Protein AF-A0A4Y2JF44-F1 (afdb_monomer_lite)

pLDDT: mean 73.4, std 18.7, range [42.03, 98.0]

Foldseek 3Di:
DVVVVVVVVVVVVVVVVVVVVPDPPPDPDDPVRVVVVVDPPPDDPPPDDDDDPPPCPPPQQLVNQLVVLVVVLVVLVPDPPHDPVNNVVSVVSSVVSVCVVPVVVVVPPPDD

Structure (mmCIF, N/CA/C/O backbone):
data_AF-A0A4Y2JF44-F1
#
_entry.id   AF-A0A4Y2JF44-F1
#
loop_
_atom_site.group_PDB
_atom_site.id
_atom_site.type_symbol
_atom_site.label_atom_id
_atom_site.label_alt_id
_atom_site.label_comp_id
_atom_site.label_asym_id
_atom_site.label_entity_id
_atom_site.label_seq_id
_atom_site.pdbx_PDB_ins_code
_atom_site.Cartn_x
_atom_site.Cartn_y
_atom_site.Cartn_z
_atom_site.occupancy
_atom_site.B_iso_or_equiv
_atom_site.auth_seq_id
_atom_site.auth_comp_id
_atom_site.auth_asym_id
_atom_site.auth_atom_id
_atom_site.pdbx_PDB_model_num
ATOM 1 N N . MET A 1 1 ? -5.110 -26.439 22.188 1.00 55.16 1 MET A N 1
ATOM 2 C CA . MET A 1 1 ? -5.758 -25.610 21.139 1.00 55.16 1 MET A CA 1
ATOM 3 C C . MET A 1 1 ? -4.870 -25.389 19.905 1.00 55.16 1 MET A C 1
ATOM 5 O O . MET A 1 1 ? -5.407 -25.408 18.808 1.00 55.16 1 MET A O 1
ATOM 9 N N . ALA A 1 2 ? -3.539 -25.280 20.046 1.00 57.16 2 ALA A N 1
ATOM 10 C CA . ALA A 1 2 ? -2.593 -24.998 18.949 1.00 57.16 2 ALA A CA 1
ATOM 11 C C . ALA A 1 2 ? -2.563 -26.021 17.785 1.00 57.16 2 ALA A C 1
ATOM 13 O O . ALA A 1 2 ? -2.428 -25.637 16.628 1.00 57.16 2 ALA A O 1
ATOM 14 N N . LEU A 1 3 ? -2.776 -27.314 18.054 1.00 54.03 3 LEU A N 1
ATOM 15 C CA . LEU A 1 3 ? -2.717 -28.368 17.024 1.00 54.03 3 LEU A CA 1
ATOM 16 C C . LEU A 1 3 ? -3.861 -28.302 15.991 1.00 54.03 3 LEU A C 1
ATOM 18 O O . LEU A 1 3 ? -3.720 -28.787 14.870 1.00 54.03 3 LEU A O 1
ATOM 22 N N . LYS A 1 4 ? -4.998 -27.682 16.344 1.00 58.41 4 LYS A N 1
ATOM 23 C CA . LYS A 1 4 ? -6.147 -27.541 15.433 1.00 58.41 4 LYS A CA 1
ATOM 24 C C . LYS A 1 4 ? -5.889 -26.507 14.329 1.00 58.41 4 LYS A C 1
ATOM 26 O O . LYS A 1 4 ? -6.392 -26.684 13.225 1.00 58.41 4 LYS A O 1
ATOM 31 N N . GLY A 1 5 ? -5.090 -25.472 14.609 1.00 58.31 5 GLY A N 1
ATOM 32 C CA . GLY A 1 5 ? -4.744 -24.425 13.640 1.00 58.31 5 GLY A CA 1
ATOM 33 C C . GLY A 1 5 ? -3.815 -24.931 12.537 1.00 58.31 5 GLY A C 1
ATOM 34 O O . GLY A 1 5 ? -4.089 -24.721 11.361 1.00 58.31 5 GLY A O 1
ATOM 35 N N . VAL A 1 6 ?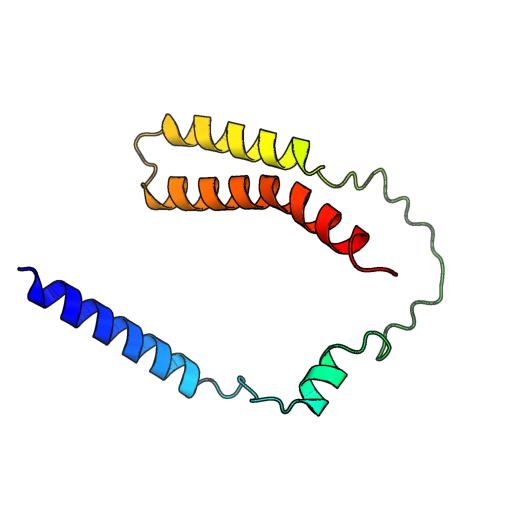 -2.789 -25.701 12.911 1.00 69.31 6 VAL A N 1
ATOM 36 C CA . VAL A 1 6 ? -1.839 -26.306 11.960 1.00 69.31 6 VAL A CA 1
ATOM 37 C C . VAL A 1 6 ? -2.552 -27.283 11.024 1.00 69.31 6 VAL A C 1
ATOM 39 O O . VAL A 1 6 ? -2.368 -27.233 9.814 1.00 69.31 6 VAL A O 1
ATOM 42 N N . LYS A 1 7 ? -3.450 -28.121 11.556 1.00 69.81 7 LYS A N 1
ATOM 43 C CA . LYS A 1 7 ? -4.229 -29.063 10.737 1.00 69.81 7 LYS A CA 1
ATOM 44 C C . LYS A 1 7 ? -5.154 -28.358 9.737 1.00 69.81 7 LYS A C 1
ATOM 46 O O . LYS A 1 7 ? -5.360 -28.871 8.642 1.00 69.81 7 LYS A O 1
ATOM 51 N N . LYS A 1 8 ? -5.712 -27.202 10.111 1.00 76.75 8 LYS A N 1
ATOM 52 C CA . LYS A 1 8 ? -6.553 -26.392 9.221 1.00 76.75 8 LYS A CA 1
ATOM 53 C C . LYS A 1 8 ? -5.727 -25.777 8.088 1.00 76.75 8 LYS A C 1
ATOM 55 O O . LYS A 1 8 ? -6.118 -25.908 6.940 1.00 76.75 8 LYS A O 1
ATOM 60 N N . PHE A 1 9 ? -4.565 -25.211 8.407 1.00 80.31 9 PHE A N 1
ATOM 61 C CA . PHE A 1 9 ? -3.643 -24.637 7.425 1.00 80.31 9 PHE A CA 1
ATOM 62 C C . PHE A 1 9 ? -3.244 -25.638 6.332 1.00 80.31 9 PHE A C 1
ATOM 64 O O . PHE A 1 9 ? -3.415 -25.356 5.151 1.00 80.31 9 PHE A O 1
ATOM 71 N N . TRP A 1 10 ? -2.811 -26.845 6.715 1.00 81.06 10 TRP A N 1
ATOM 72 C CA . TRP A 1 10 ? -2.465 -27.884 5.738 1.00 81.06 10 TRP A CA 1
ATOM 73 C C . TRP A 1 10 ? -3.664 -28.308 4.887 1.00 81.06 10 TRP A C 1
ATOM 75 O O . TRP A 1 10 ? -3.524 -28.501 3.686 1.00 81.06 10 TRP A O 1
ATOM 85 N N . LYS A 1 11 ? -4.859 -28.407 5.483 1.00 84.38 11 LYS A N 1
ATOM 86 C CA . LYS A 1 11 ? -6.087 -28.733 4.746 1.00 84.38 11 LYS A CA 1
ATOM 87 C C . LYS A 1 11 ? -6.430 -27.668 3.699 1.00 84.38 11 LYS A C 1
ATOM 89 O O . LYS A 1 11 ? -6.867 -28.021 2.607 1.00 84.38 11 LYS A O 1
ATOM 94 N N . ASP A 1 12 ? -6.238 -26.398 4.033 1.00 83.50 12 ASP A N 1
ATOM 95 C CA . ASP A 1 12 ? -6.509 -25.285 3.124 1.00 83.50 12 ASP A CA 1
ATOM 96 C C . ASP A 1 12 ? -5.480 -25.247 1.974 1.00 83.50 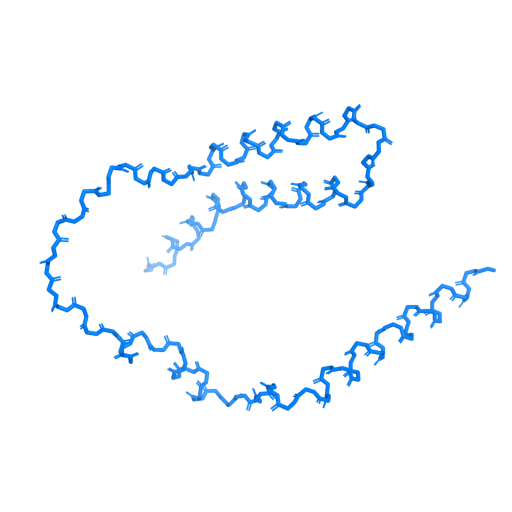12 ASP A C 1
ATOM 98 O O . ASP A 1 12 ? -5.872 -25.034 0.828 1.00 83.50 12 ASP A O 1
ATOM 102 N N . ILE A 1 13 ? -4.205 -25.571 2.241 1.00 82.00 13 ILE A N 1
ATOM 103 C CA . ILE A 1 13 ? -3.163 -25.735 1.206 1.00 82.00 13 ILE A CA 1
ATOM 104 C C . ILE A 1 13 ? -3.502 -26.873 0.242 1.00 82.00 13 ILE A C 1
ATOM 106 O O . ILE A 1 13 ? -3.472 -26.673 -0.969 1.00 82.00 13 ILE A O 1
ATOM 110 N N . PHE A 1 14 ? -3.854 -28.056 0.753 1.00 81.12 14 PHE A N 1
ATOM 111 C CA . PHE A 1 14 ? -4.191 -29.192 -0.111 1.00 81.12 14 PHE A CA 1
ATOM 112 C C . PHE A 1 14 ? -5.438 -28.920 -0.955 1.00 81.12 14 PHE A C 1
ATOM 114 O O . PHE A 1 14 ? -5.470 -29.270 -2.127 1.00 81.12 14 PHE A O 1
ATOM 121 N N . LYS A 1 15 ? -6.430 -28.216 -0.397 1.00 83.00 15 LYS A N 1
ATOM 122 C CA . LYS A 1 15 ? -7.613 -27.794 -1.154 1.00 83.00 15 LYS A CA 1
ATOM 123 C C . LYS A 1 15 ? -7.259 -26.831 -2.292 1.00 83.00 15 LYS A C 1
ATOM 125 O O . LYS A 1 15 ? -7.882 -26.903 -3.344 1.00 83.00 15 LYS A O 1
ATOM 130 N N . TRP A 1 16 ? -6.313 -25.918 -2.080 1.00 81.31 16 TRP A N 1
ATOM 131 C CA . TRP A 1 16 ? -5.853 -25.001 -3.124 1.00 81.31 16 TRP A CA 1
ATOM 132 C C . TRP A 1 16 ? -5.076 -25.742 -4.224 1.00 81.31 16 TRP A C 1
ATOM 134 O O . TRP A 1 16 ? -5.383 -25.563 -5.399 1.00 81.31 16 TRP A O 1
ATOM 144 N N . LEU A 1 17 ? -4.178 -26.658 -3.844 1.00 76.50 17 LEU A N 1
ATOM 145 C CA . LEU A 1 17 ? -3.440 -27.514 -4.783 1.00 76.50 17 LEU A CA 1
ATOM 146 C C . LEU A 1 17 ? -4.363 -28.409 -5.627 1.00 76.50 17 LEU A C 1
ATOM 148 O O . LEU A 1 17 ? -4.121 -28.602 -6.814 1.00 76.50 17 LEU A O 1
ATOM 152 N N . ASP A 1 18 ? -5.441 -28.940 -5.046 1.00 78.00 18 ASP A N 1
ATOM 153 C CA . ASP A 1 18 ? -6.416 -29.746 -5.793 1.00 78.00 18 ASP A CA 1
ATOM 154 C C . ASP A 1 18 ? -7.176 -28.919 -6.843 1.00 78.00 18 ASP A C 1
ATOM 156 O O . ASP A 1 18 ? -7.525 -29.445 -7.898 1.00 78.00 18 ASP A O 1
ATOM 160 N N . VAL A 1 19 ? -7.421 -27.630 -6.581 1.00 71.56 19 VAL A N 1
ATOM 161 C CA . VAL A 1 19 ? -8.059 -26.714 -7.544 1.00 71.56 19 VAL A CA 1
ATOM 162 C C . VAL A 1 19 ? -7.103 -26.367 -8.686 1.00 71.56 19 VAL A C 1
ATOM 164 O O . VAL A 1 19 ? -7.529 -26.315 -9.837 1.00 71.56 19 VAL A O 1
ATOM 167 N N . GLU A 1 20 ? -5.820 -26.173 -8.382 1.00 63.00 20 GLU A N 1
ATOM 168 C CA . GLU A 1 20 ? -4.773 -25.889 -9.370 1.00 63.00 20 GLU A CA 1
ATOM 169 C C . GLU A 1 20 ? -4.550 -27.080 -10.318 1.00 63.00 20 GLU A C 1
ATOM 171 O O . GLU A 1 20 ? -4.554 -26.913 -11.535 1.00 63.00 20 GLU A O 1
ATOM 176 N N . ASN A 1 21 ? -4.490 -28.303 -9.779 1.00 63.03 21 ASN A N 1
ATOM 177 C CA . ASN A 1 21 ? -4.283 -29.529 -10.561 1.00 63.03 21 ASN A CA 1
ATOM 178 C C . ASN A 1 21 ? -5.499 -29.963 -11.401 1.00 63.03 21 ASN A C 1
ATOM 180 O O . ASN A 1 21 ? -5.359 -30.786 -12.305 1.00 63.03 21 ASN A O 1
ATOM 184 N N . GLN A 1 22 ? -6.698 -29.460 -11.094 1.00 63.50 22 GLN A N 1
ATOM 185 C CA . GLN A 1 22 ? -7.928 -29.784 -11.826 1.00 63.50 22 GLN A CA 1
ATOM 186 C C . GLN A 1 22 ? -8.292 -28.748 -12.888 1.00 63.50 22 GLN A C 1
ATOM 188 O O . GLN A 1 22 ? -9.256 -28.968 -13.620 1.00 63.50 22 GLN A O 1
ATOM 193 N N . HIS A 1 23 ? -7.564 -27.632 -12.989 1.00 60.19 23 HIS A N 1
ATOM 194 C CA . HIS A 1 23 ? -7.875 -26.600 -13.967 1.00 60.19 23 HIS A CA 1
ATOM 195 C C . HIS A 1 23 ? -7.228 -26.951 -15.321 1.00 60.19 23 HIS A C 1
ATOM 197 O O . HIS A 1 23 ? -6.008 -26.856 -15.460 1.00 60.19 23 HIS A O 1
ATOM 203 N N . PRO A 1 24 ? -8.009 -27.313 -16.358 1.00 59.19 24 PRO A N 1
ATOM 204 C CA . PRO A 1 24 ? -7.470 -27.746 -17.651 1.00 59.19 24 PRO A CA 1
ATOM 205 C C . PRO A 1 24 ? -6.808 -26.613 -18.456 1.00 59.19 24 PRO A C 1
ATOM 207 O O . PRO A 1 24 ? -6.371 -26.839 -19.578 1.00 59.19 24 PRO A O 1
ATOM 210 N N . SER A 1 25 ? -6.749 -25.395 -17.906 1.00 58.91 25 SER A N 1
ATOM 211 C CA . SER A 1 25 ? -6.168 -24.214 -18.549 1.00 58.91 25 SER A CA 1
ATOM 212 C C . SER A 1 25 ? -4.742 -23.885 -18.098 1.00 58.91 25 SER A C 1
ATOM 214 O O . SER A 1 25 ? -4.168 -22.937 -18.624 1.00 58.91 25 SER A O 1
ATOM 216 N N . PHE A 1 26 ? -4.170 -24.602 -17.123 1.00 61.31 26 PHE A N 1
ATOM 217 C CA . PHE A 1 26 ? -2.747 -24.458 -16.806 1.00 61.31 26 PHE A CA 1
ATOM 218 C C . PHE A 1 26 ? -1.940 -25.322 -17.768 1.00 61.31 26 PHE A C 1
ATOM 220 O O . PHE A 1 26 ? -1.595 -26.467 -17.482 1.00 61.31 26 PHE A O 1
ATOM 227 N N . GLN A 1 27 ? -1.676 -24.773 -18.951 1.00 67.25 27 GLN A N 1
ATOM 228 C CA . GLN A 1 27 ? -0.703 -25.355 -19.859 1.00 67.25 27 GLN A CA 1
ATOM 229 C C . GLN A 1 27 ? 0.687 -25.160 -19.245 1.00 67.25 27 GLN A C 1
ATOM 231 O O . GLN A 1 27 ? 1.115 -24.033 -19.002 1.00 67.25 27 GLN A O 1
ATOM 236 N N . ILE A 1 28 ? 1.379 -26.263 -18.958 1.00 73.31 28 ILE A N 1
ATOM 237 C CA . ILE A 1 28 ? 2.800 -26.219 -18.613 1.00 73.31 28 ILE A CA 1
ATOM 238 C C . ILE A 1 28 ? 3.535 -25.930 -19.919 1.00 73.31 28 ILE A C 1
ATOM 240 O O . ILE A 1 28 ? 3.622 -26.806 -20.776 1.00 73.31 28 ILE A O 1
ATOM 244 N N . LEU A 1 29 ? 3.990 -24.690 -20.079 1.00 81.62 29 LEU A N 1
ATOM 245 C CA . LEU A 1 29 ? 4.765 -24.269 -21.241 1.00 81.62 29 LEU A CA 1
ATOM 246 C C . LEU A 1 29 ? 6.218 -24.717 -21.084 1.00 81.62 29 LEU A C 1
ATOM 248 O O . LEU A 1 29 ? 6.772 -24.678 -19.982 1.00 81.62 29 LEU A O 1
ATOM 252 N N . ASN A 1 30 ? 6.831 -25.132 -22.187 1.00 79.94 30 ASN A N 1
ATOM 253 C CA . ASN A 1 30 ? 8.271 -25.351 -22.246 1.00 79.94 30 ASN A CA 1
ATOM 254 C C . ASN A 1 30 ? 9.029 -24.024 -22.461 1.00 79.94 30 ASN A C 1
ATOM 256 O O . ASN A 1 30 ? 8.430 -22.999 -22.782 1.00 79.94 30 ASN A O 1
ATOM 260 N N . ASP A 1 31 ? 10.353 -24.045 -22.300 1.00 79.00 31 ASP A N 1
ATOM 261 C CA . ASP A 1 31 ? 11.192 -22.841 -22.382 1.00 79.00 31 ASP A CA 1
ATOM 262 C C . ASP A 1 31 ? 11.042 -22.081 -23.718 1.00 79.00 31 ASP A C 1
ATOM 264 O O . ASP A 1 31 ? 11.044 -20.852 -23.731 1.00 79.00 31 ASP A O 1
ATOM 268 N N . GLU A 1 32 ? 10.854 -22.783 -24.838 1.00 80.69 32 GLU A N 1
ATOM 269 C CA . GLU A 1 32 ? 10.674 -22.193 -26.172 1.00 80.69 32 GLU A CA 1
ATOM 270 C C . GLU A 1 32 ? 9.293 -21.532 -26.310 1.00 80.69 32 GLU A C 1
ATOM 272 O O . GLU A 1 32 ? 9.185 -20.422 -26.832 1.00 80.69 32 GLU A O 1
ATOM 277 N N . GLU A 1 33 ? 8.246 -22.166 -25.776 1.00 77.75 33 GLU A N 1
ATOM 278 C CA . GLU A 1 33 ? 6.882 -21.619 -25.737 1.00 77.75 33 GLU A CA 1
ATOM 279 C C . GLU A 1 33 ? 6.785 -20.387 -24.822 1.00 77.75 33 GLU A C 1
ATOM 281 O O . GLU A 1 33 ? 6.071 -19.433 -25.134 1.00 77.75 33 GLU A O 1
ATOM 286 N N . ILE A 1 34 ? 7.537 -20.371 -23.716 1.00 78.31 34 ILE A N 1
ATOM 287 C CA . ILE A 1 34 ? 7.634 -19.215 -22.813 1.00 78.31 34 ILE A CA 1
ATOM 288 C C . ILE A 1 34 ? 8.287 -18.031 -23.530 1.00 78.31 34 ILE A C 1
ATOM 290 O O . ILE A 1 34 ? 7.799 -16.906 -23.428 1.00 78.31 34 ILE A O 1
ATOM 294 N N . ILE A 1 35 ? 9.374 -18.272 -24.268 1.00 80.81 35 ILE A N 1
ATOM 295 C CA . ILE A 1 35 ? 10.069 -17.229 -25.034 1.00 80.81 35 ILE A CA 1
ATOM 296 C C . ILE A 1 35 ? 9.157 -16.676 -26.135 1.00 80.81 35 ILE A C 1
ATOM 298 O O . ILE A 1 35 ? 9.105 -15.466 -26.334 1.00 80.81 35 ILE A O 1
ATOM 302 N N . GLN A 1 36 ? 8.396 -17.538 -26.811 1.00 75.00 36 GLN A N 1
ATOM 303 C CA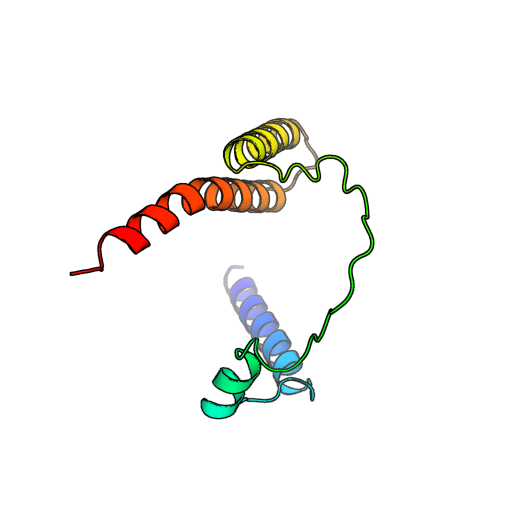 . GLN A 1 36 ? 7.505 -17.140 -27.899 1.00 75.00 36 GLN A CA 1
ATOM 304 C C . GLN A 1 36 ? 6.292 -16.331 -27.410 1.00 75.00 36 GLN A C 1
ATOM 306 O O . GLN A 1 36 ? 5.880 -15.385 -28.075 1.00 75.00 36 GLN A O 1
ATOM 311 N N . ALA A 1 37 ? 5.768 -16.632 -26.218 1.00 70.25 37 ALA A N 1
ATOM 312 C CA . ALA A 1 37 ? 4.720 -15.834 -25.574 1.00 70.25 37 ALA A CA 1
ATOM 313 C C . ALA A 1 37 ? 5.195 -14.432 -25.140 1.00 70.25 37 ALA A C 1
ATOM 315 O O . ALA A 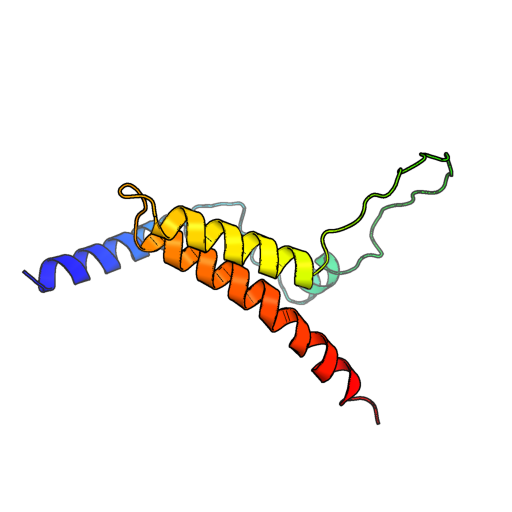1 37 ? 4.373 -13.550 -24.889 1.00 70.25 37 ALA A O 1
ATOM 316 N N . LEU A 1 38 ? 6.510 -14.231 -25.023 1.00 69.12 38 LEU A N 1
ATOM 317 C CA . LEU A 1 38 ? 7.133 -12.961 -24.653 1.00 69.12 38 LEU A CA 1
ATOM 318 C C . LEU A 1 38 ? 7.583 -12.138 -25.862 1.00 69.12 38 LEU A C 1
ATOM 320 O O . LEU A 1 38 ? 8.056 -11.021 -25.658 1.00 69.12 38 LEU A O 1
ATOM 324 N N . ASP A 1 39 ? 7.467 -12.660 -27.087 1.00 68.75 39 ASP A N 1
ATOM 325 C CA . ASP A 1 39 ? 7.911 -11.959 -28.287 1.00 68.75 39 ASP A CA 1
ATOM 326 C C . ASP A 1 39 ? 6.862 -10.908 -28.712 1.00 68.75 39 ASP A C 1
ATOM 328 O O . ASP A 1 39 ? 5.783 -11.265 -29.195 1.00 68.75 39 ASP A O 1
ATOM 332 N N . PRO A 1 40 ? 7.139 -9.598 -28.555 1.00 58.19 40 PRO A N 1
ATOM 333 C CA . PRO A 1 40 ? 6.193 -8.534 -28.894 1.00 58.19 40 PRO A CA 1
ATOM 334 C C . PRO A 1 40 ? 6.011 -8.356 -30.410 1.00 58.19 40 PRO A C 1
ATOM 336 O O . PRO A 1 40 ? 5.268 -7.476 -30.839 1.00 58.19 40 PRO A O 1
ATOM 339 N N . SER A 1 41 ? 6.712 -9.142 -31.232 1.00 59.66 41 SER A N 1
ATOM 340 C CA . SER A 1 41 ? 6.653 -9.057 -32.692 1.00 59.66 41 SER A CA 1
ATOM 341 C C . SER A 1 41 ? 5.501 -9.853 -33.328 1.00 59.66 41 SER A C 1
ATOM 343 O O . SER A 1 41 ? 5.259 -9.714 -34.529 1.00 59.66 41 SER A O 1
ATOM 345 N N . SER A 1 42 ? 4.739 -10.624 -32.541 1.00 56.97 42 SER A N 1
ATOM 346 C CA . SER A 1 42 ? 3.519 -11.299 -32.998 1.00 56.97 42 SER A CA 1
ATOM 347 C C . SER A 1 42 ? 2.277 -10.425 -32.771 1.00 56.97 42 SER A C 1
ATOM 349 O O . SER A 1 42 ? 1.631 -10.518 -31.734 1.00 56.97 42 SER A O 1
ATOM 351 N N . GLU A 1 43 ? 1.948 -9.631 -33.796 1.00 53.12 43 GLU A N 1
ATOM 352 C CA . GLU A 1 43 ? 0.675 -8.922 -34.035 1.00 53.12 43 GLU A CA 1
ATOM 353 C C . GLU A 1 43 ? 0.248 -7.857 -33.010 1.00 53.12 43 GLU A C 1
ATOM 355 O O . GLU A 1 43 ? -0.454 -8.172 -32.060 1.00 53.12 43 GLU A O 1
ATOM 360 N N . ILE A 1 44 ? 0.509 -6.574 -33.312 1.00 49.09 44 ILE A N 1
ATOM 361 C CA . ILE A 1 44 ? -0.559 -5.627 -33.699 1.00 49.09 44 ILE A CA 1
ATOM 362 C C . ILE A 1 44 ? 0.002 -4.672 -34.762 1.00 49.09 44 ILE A C 1
ATOM 364 O O . ILE A 1 44 ? 0.943 -3.915 -34.534 1.00 49.09 44 ILE A O 1
ATOM 368 N N . ASN A 1 45 ? -0.581 -4.745 -35.953 1.00 51.81 45 ASN A N 1
ATOM 369 C CA . ASN A 1 45 ? -0.302 -3.870 -37.079 1.00 51.81 45 ASN A CA 1
ATOM 370 C C . ASN A 1 45 ? -1.271 -2.675 -37.007 1.00 51.81 45 ASN A C 1
ATOM 372 O O . ASN A 1 45 ? -2.246 -2.639 -37.749 1.00 51.81 45 ASN A O 1
ATOM 376 N N . ASP A 1 46 ? -1.034 -1.730 -36.094 1.00 48.56 46 ASP A N 1
ATOM 377 C CA . ASP A 1 46 ? -1.816 -0.486 -35.997 1.00 48.56 46 ASP A CA 1
ATOM 378 C C . ASP A 1 46 ? -1.136 0.616 -36.816 1.00 48.56 46 ASP A C 1
ATOM 380 O O . ASP A 1 46 ? -0.534 1.558 -36.302 1.00 48.56 46 ASP A O 1
ATOM 384 N N . ALA A 1 47 ? -1.209 0.466 -38.135 1.00 50.34 47 ALA A N 1
ATOM 385 C CA . ALA A 1 47 ? -1.045 1.583 -39.048 1.00 50.34 47 ALA A CA 1
ATOM 386 C C . ALA A 1 47 ? -2.437 2.130 -39.386 1.00 50.34 47 ALA A C 1
ATOM 388 O O . ALA A 1 47 ? -3.085 1.600 -40.281 1.00 50.34 47 ALA A O 1
ATOM 389 N N . ASP A 1 48 ? -2.904 3.147 -38.660 1.00 43.91 48 ASP A N 1
ATOM 390 C CA . ASP A 1 48 ? -3.208 4.465 -39.235 1.00 43.91 48 ASP A CA 1
ATOM 391 C C . ASP A 1 48 ? -3.584 5.467 -38.132 1.00 43.91 48 ASP A C 1
ATOM 393 O O . ASP A 1 48 ? -4.190 5.129 -37.117 1.00 43.91 48 ASP A O 1
ATOM 397 N N . ASN A 1 49 ? -3.188 6.712 -38.359 1.00 53.88 49 ASN A N 1
ATOM 398 C CA . ASN A 1 49 ? -3.461 7.861 -37.515 1.00 53.88 49 ASN A CA 1
ATOM 399 C C . ASN A 1 49 ? -4.954 8.182 -37.516 1.00 53.88 49 ASN A C 1
ATOM 401 O O . ASN A 1 49 ? -5.493 8.460 -38.581 1.00 53.88 49 ASN A O 1
ATOM 405 N N . GLU A 1 50 ? -5.555 8.352 -36.342 1.00 43.00 50 GLU A N 1
ATOM 406 C CA . GLU A 1 50 ? -6.482 9.465 -36.148 1.00 43.00 50 GLU A CA 1
ATOM 407 C C . GLU A 1 50 ? -6.219 10.091 -34.783 1.00 43.00 50 GLU A C 1
ATOM 409 O O . GLU A 1 50 ? -6.229 9.422 -33.749 1.00 43.00 50 GLU A O 1
ATOM 414 N N . ASP A 1 51 ? -5.941 11.389 -34.831 1.00 49.38 51 ASP A N 1
ATOM 415 C CA . ASP A 1 51 ? -5.806 12.317 -33.723 1.00 49.38 51 ASP A CA 1
ATOM 416 C C . ASP A 1 51 ? -6.949 12.148 -32.711 1.00 49.38 51 ASP A C 1
ATOM 418 O O . ASP A 1 51 ? -7.996 12.792 -32.795 1.00 49.38 51 ASP A O 1
ATOM 422 N N . GLN A 1 52 ? -6.750 11.286 -31.719 1.00 45.78 52 GLN A N 1
ATOM 423 C CA . GLN A 1 52 ? -7.473 11.396 -30.467 1.00 45.78 52 GLN A CA 1
ATOM 424 C C . GLN A 1 52 ? -6.614 12.228 -29.539 1.00 45.78 52 GLN A C 1
ATOM 426 O O . GLN A 1 52 ? -5.609 11.774 -28.995 1.00 45.78 52 GLN A O 1
ATOM 431 N N . ASP A 1 53 ? -7.039 13.478 -29.429 1.00 46.25 53 ASP A N 1
ATOM 432 C CA . ASP A 1 53 ? -6.787 14.413 -28.349 1.00 46.25 53 ASP A CA 1
ATOM 433 C C . ASP A 1 53 ? -6.960 13.711 -26.987 1.00 46.25 53 ASP A C 1
ATOM 435 O O . ASP A 1 53 ? -8.000 13.785 -26.332 1.00 46.25 53 ASP A O 1
ATOM 439 N N . PHE A 1 54 ? -5.951 12.940 -26.577 1.00 46.88 54 PHE A N 1
ATOM 440 C CA . PHE A 1 54 ? -5.792 12.490 -25.205 1.00 46.88 54 PHE A CA 1
ATOM 441 C C . PHE A 1 54 ? -5.280 13.695 -24.430 1.00 46.88 54 PHE A C 1
ATOM 443 O O . PHE A 1 54 ? -4.088 13.808 -24.147 1.00 46.88 54 PHE A O 1
ATOM 450 N N . GLU A 1 55 ? -6.204 14.605 -24.129 1.00 48.34 55 GLU A N 1
ATOM 451 C CA . GLU A 1 55 ? -6.092 15.548 -23.024 1.00 48.34 55 GLU A CA 1
ATOM 452 C C . GLU A 1 55 ? -5.407 14.840 -21.851 1.00 48.34 55 GLU A C 1
ATOM 454 O O . GLU A 1 55 ? -5.973 13.929 -21.243 1.00 48.34 55 GLU A O 1
ATOM 459 N N . ASP A 1 56 ? -4.144 15.210 -21.637 1.00 52.03 56 ASP A N 1
ATOM 460 C CA . ASP A 1 56 ? -3.318 14.973 -20.460 1.00 52.03 56 ASP A CA 1
ATOM 461 C C . ASP A 1 56 ? -3.727 13.725 -19.657 1.00 52.03 56 ASP A C 1
ATOM 463 O O . ASP A 1 56 ? -4.279 13.820 -18.555 1.00 52.03 56 ASP A O 1
ATOM 467 N N . LEU A 1 57 ? -3.447 12.522 -20.184 1.00 57.19 57 LEU A N 1
ATOM 468 C CA . LEU A 1 57 ? -3.508 11.291 -19.388 1.00 57.19 57 LEU A CA 1
ATOM 469 C C . LEU A 1 57 ? -2.317 11.293 -18.422 1.00 57.19 57 LEU A C 1
ATOM 471 O O . LEU A 1 57 ? -1.374 10.507 -18.529 1.00 57.19 57 LEU A O 1
ATOM 475 N N . ARG A 1 58 ? -2.325 12.258 -17.503 1.00 68.88 58 ARG A N 1
ATOM 476 C CA . ARG A 1 58 ? -1.269 12.516 -16.546 1.00 68.88 58 ARG A CA 1
ATOM 477 C C . ARG A 1 58 ? -1.229 11.338 -15.594 1.00 68.88 58 ARG A C 1
ATOM 479 O O . ARG A 1 58 ? -1.982 11.250 -14.625 1.00 68.88 58 ARG A O 1
ATOM 486 N N . THR A 1 59 ? -0.366 10.384 -15.912 1.00 80.56 59 THR A N 1
ATOM 487 C CA . THR A 1 59 ? -0.092 9.240 -15.054 1.00 80.56 59 THR A CA 1
ATOM 488 C C . THR A 1 59 ? 0.320 9.760 -13.683 1.00 80.56 59 THR A C 1
ATOM 490 O O . THR A 1 59 ? 1.1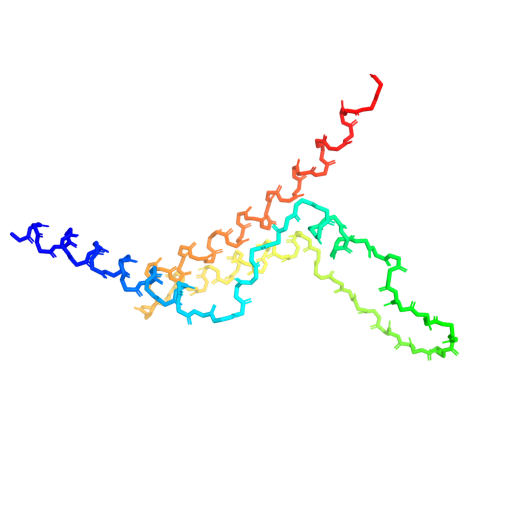89 10.630 -13.593 1.00 80.56 59 THR A O 1
ATOM 493 N N . ILE A 1 60 ? -0.290 9.231 -12.623 1.00 83.94 60 ILE A N 1
ATOM 494 C CA . ILE A 1 60 ? 0.073 9.580 -11.247 1.00 83.94 60 ILE A CA 1
ATOM 495 C C . ILE A 1 60 ? 1.559 9.268 -11.064 1.00 83.94 60 ILE A C 1
ATOM 497 O O . ILE A 1 60 ? 1.984 8.122 -11.228 1.00 83.94 60 ILE A O 1
ATOM 501 N N . SER A 1 61 ? 2.359 10.280 -10.728 1.00 86.94 61 SER A N 1
ATOM 502 C CA . SER A 1 61 ? 3.781 10.074 -10.473 1.00 86.94 61 SER A CA 1
ATOM 503 C C . SER A 1 61 ? 3.986 9.207 -9.231 1.00 86.94 61 SER A C 1
ATOM 505 O O . SER A 1 61 ? 3.148 9.149 -8.333 1.00 86.94 61 SER A O 1
ATOM 507 N N . HIS A 1 62 ? 5.148 8.567 -9.124 1.00 85.31 62 HIS A N 1
ATOM 508 C CA . HIS A 1 62 ? 5.490 7.744 -7.962 1.00 85.31 62 HIS A CA 1
ATOM 509 C C . HIS A 1 62 ? 5.350 8.518 -6.638 1.00 85.31 62 HIS A C 1
ATOM 511 O O . HIS A 1 62 ? 4.787 8.019 -5.667 1.00 85.31 62 HIS A O 1
ATOM 517 N N . THR A 1 63 ? 5.790 9.781 -6.612 1.00 89.00 63 THR A N 1
ATOM 518 C CA . THR A 1 63 ? 5.654 10.664 -5.445 1.00 89.00 63 THR A CA 1
ATOM 519 C C . THR A 1 63 ? 4.192 10.930 -5.090 1.00 89.00 63 THR A C 1
ATOM 521 O O . THR A 1 63 ? 3.822 10.822 -3.919 1.00 89.00 63 THR A O 1
ATOM 524 N N . GLU A 1 64 ? 3.353 11.227 -6.083 1.00 91.31 64 GLU A N 1
ATOM 525 C CA . GLU A 1 64 ? 1.914 11.426 -5.881 1.00 91.31 64 GLU A CA 1
ATOM 526 C C . GLU A 1 64 ? 1.236 10.134 -5.404 1.00 91.31 64 GLU A C 1
ATOM 528 O O . GLU A 1 64 ? 0.430 10.169 -4.474 1.00 91.31 64 GLU A O 1
ATOM 533 N N . GLY A 1 65 ? 1.629 8.980 -5.951 1.00 92.69 65 GLY A N 1
ATOM 534 C CA . GLY A 1 65 ? 1.152 7.662 -5.533 1.00 92.69 65 GLY A CA 1
ATOM 535 C C . GLY A 1 65 ? 1.481 7.355 -4.070 1.00 92.69 65 GLY A C 1
ATOM 536 O O . GLY A 1 65 ? 0.596 6.987 -3.295 1.00 92.69 65 GLY A O 1
ATOM 537 N N . VAL A 1 66 ? 2.727 7.583 -3.640 1.00 94.56 66 VAL A N 1
ATOM 538 C CA . VAL A 1 66 ? 3.133 7.426 -2.229 1.00 94.56 66 VAL A CA 1
ATOM 539 C C . VAL A 1 66 ? 2.339 8.356 -1.321 1.00 94.56 66 VAL A C 1
ATOM 541 O O . VAL A 1 66 ? 1.901 7.941 -0.243 1.00 94.56 66 VAL A O 1
ATOM 544 N N . GLN A 1 67 ? 2.142 9.611 -1.730 1.00 95.94 67 GLN A N 1
ATOM 545 C CA . GLN A 1 67 ? 1.404 10.593 -0.939 1.00 95.94 67 GLN A CA 1
ATOM 546 C C . GLN A 1 67 ? -0.076 10.212 -0.802 1.00 95.94 67 GLN A C 1
ATOM 548 O O . GLN A 1 67 ? -0.628 10.292 0.302 1.00 95.94 67 GLN A O 1
ATOM 553 N N . ALA A 1 68 ? -0.699 9.734 -1.880 1.00 95.88 68 ALA A N 1
ATOM 554 C CA . ALA A 1 68 ? -2.072 9.244 -1.874 1.00 95.88 68 ALA A CA 1
ATOM 555 C C . ALA A 1 68 ? -2.228 8.030 -0.944 1.00 95.88 68 ALA A C 1
ATOM 557 O O . ALA A 1 68 ? -3.077 8.040 -0.052 1.00 95.88 68 ALA A O 1
ATOM 558 N N . LEU A 1 69 ? -1.347 7.031 -1.064 1.00 96.56 69 LEU A N 1
ATOM 559 C CA . LEU A 1 69 ? -1.362 5.830 -0.219 1.00 96.56 69 LEU A CA 1
ATOM 560 C C . LEU A 1 69 ? -1.093 6.154 1.258 1.00 96.56 69 LEU A C 1
ATOM 562 O O . LEU A 1 69 ? -1.722 5.590 2.152 1.00 96.56 69 LEU A O 1
ATOM 566 N N . THR A 1 70 ? -0.211 7.116 1.534 1.00 96.94 70 THR A N 1
ATOM 567 C CA . THR A 1 70 ? 0.049 7.604 2.897 1.00 96.94 70 THR A CA 1
ATOM 568 C C . THR A 1 70 ? -1.171 8.309 3.488 1.00 96.94 70 THR A C 1
ATOM 570 O O . THR A 1 70 ? -1.475 8.141 4.669 1.00 96.94 70 THR A O 1
ATOM 573 N N . THR A 1 71 ? -1.890 9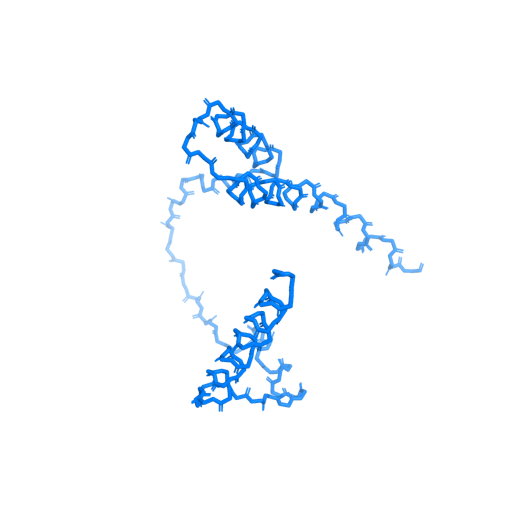.084 2.677 1.00 98.00 71 THR A N 1
ATOM 574 C CA . THR A 1 71 ? -3.118 9.772 3.098 1.00 98.00 71 THR A CA 1
ATOM 575 C C . THR A 1 71 ? -4.238 8.773 3.378 1.00 98.00 71 THR A C 1
ATOM 577 O O . THR A 1 71 ? -4.884 8.852 4.422 1.00 98.00 71 THR A O 1
ATOM 580 N N . ALA A 1 72 ? -4.411 7.780 2.503 1.00 97.19 72 ALA A N 1
ATOM 581 C CA . ALA A 1 72 ? -5.373 6.700 2.690 1.00 97.19 72 ALA A CA 1
ATOM 582 C C . ALA A 1 72 ? -5.085 5.883 3.963 1.00 97.19 72 ALA A C 1
ATOM 584 O O . ALA A 1 72 ? -6.010 5.589 4.717 1.00 97.19 72 ALA A O 1
ATOM 585 N N . LEU A 1 73 ? -3.812 5.587 4.261 1.00 97.19 73 LEU A N 1
ATOM 586 C CA . LEU A 1 73 ? -3.422 4.912 5.505 1.00 97.19 73 LEU A CA 1
ATOM 587 C C . LEU A 1 73 ? -3.850 5.694 6.746 1.00 97.19 73 LEU A C 1
ATOM 589 O O . LEU A 1 73 ? -4.476 5.118 7.630 1.00 97.19 73 LEU A O 1
ATOM 593 N N . LYS A 1 74 ? -3.581 7.004 6.789 1.00 97.25 74 LYS A N 1
ATOM 594 C CA . LYS A 1 74 ? -3.985 7.859 7.919 1.00 97.25 74 LYS A CA 1
ATOM 595 C C . LYS A 1 74 ? -5.496 7.853 8.136 1.00 97.25 74 LYS A C 1
ATOM 597 O O . LYS A 1 74 ? -5.946 7.854 9.275 1.00 97.25 74 LYS A O 1
ATOM 602 N N . TYR A 1 75 ? -6.271 7.850 7.053 1.00 97.38 75 TYR A N 1
ATOM 603 C CA . TYR A 1 75 ? -7.727 7.763 7.130 1.00 97.38 75 TYR A CA 1
ATOM 604 C C . TYR A 1 75 ? -8.190 6.407 7.682 1.00 97.38 75 TYR A C 1
ATOM 606 O O . TYR A 1 75 ? -9.036 6.361 8.572 1.00 97.38 75 TYR A O 1
ATOM 614 N N . LEU A 1 76 ? -7.617 5.299 7.202 1.00 96.38 76 LEU A N 1
ATOM 615 C CA . LEU A 1 76 ? -7.975 3.962 7.681 1.00 96.38 76 LEU A CA 1
ATOM 616 C C . LEU A 1 76 ? -7.571 3.727 9.142 1.00 96.38 76 LEU A C 1
ATOM 618 O O . LEU A 1 76 ? -8.306 3.074 9.872 1.00 96.38 76 LEU A O 1
ATOM 622 N N . GLU A 1 77 ? -6.456 4.295 9.600 1.00 94.38 77 GLU A N 1
ATOM 623 C CA . GLU A 1 77 ? -6.026 4.217 11.005 1.00 94.38 77 GLU A CA 1
ATOM 624 C C . GLU A 1 77 ? -6.994 4.922 11.976 1.00 94.38 77 GLU A C 1
ATOM 626 O O . GLU A 1 77 ? -7.012 4.601 13.163 1.00 94.38 77 GLU A O 1
ATOM 631 N N . GLN A 1 78 ? -7.821 5.856 11.493 1.00 96.19 78 GLN A N 1
ATOM 632 C CA . GLN A 1 78 ? -8.840 6.550 12.295 1.00 96.19 78 GLN A CA 1
ATOM 633 C C . GLN A 1 78 ? -10.164 5.783 12.389 1.00 96.19 78 GLN A C 1
ATOM 635 O O . GLN A 1 78 ? -11.026 6.125 13.201 1.00 96.19 78 GLN A O 1
ATOM 640 N N . ARG A 1 79 ? -10.355 4.771 11.544 1.00 96.75 79 ARG A N 1
ATOM 641 C CA . ARG A 1 79 ? -11.599 4.013 11.455 1.00 96.75 79 ARG A CA 1
ATOM 642 C C . ARG A 1 79 ? -11.583 2.816 12.398 1.00 96.75 79 ARG A C 1
ATOM 644 O O . ARG A 1 79 ? -10.612 2.070 12.464 1.00 96.75 79 ARG A O 1
ATOM 651 N N . SER A 1 80 ? -12.693 2.601 13.100 1.00 91.31 80 SER A N 1
ATOM 652 C CA . SER A 1 80 ? -12.852 1.481 14.037 1.00 91.31 80 SER A CA 1
ATOM 653 C C . SER A 1 80 ? -13.215 0.155 13.364 1.00 91.31 80 SER A C 1
ATOM 655 O O . SER A 1 80 ? -13.133 -0.892 14.000 1.00 91.31 80 SER A O 1
ATOM 657 N N . ASP A 1 81 ? -13.624 0.190 12.098 1.00 95.25 81 ASP A N 1
ATOM 658 C CA . ASP A 1 81 ? -14.093 -0.962 11.328 1.00 95.25 81 ASP A CA 1
ATOM 659 C C . ASP A 1 81 ? -13.039 -1.535 10.369 1.00 95.25 81 ASP A C 1
ATOM 661 O O . ASP A 1 81 ? -13.318 -2.470 9.622 1.00 95.25 81 ASP A O 1
ATOM 665 N N . VAL A 1 82 ? -11.819 -0.998 10.404 1.00 95.31 82 VAL A N 1
ATOM 666 C CA . VAL A 1 82 ? -10.706 -1.443 9.564 1.00 95.31 82 VAL A CA 1
ATOM 667 C C . VAL A 1 82 ? -9.989 -2.617 10.216 1.00 95.31 82 VAL A C 1
ATOM 669 O O . VAL A 1 82 ? -9.619 -2.576 11.392 1.00 95.31 82 VAL A O 1
ATOM 672 N N . THR A 1 83 ? -9.747 -3.672 9.441 1.00 96.44 83 THR A N 1
ATOM 673 C CA . THR A 1 83 ? -9.022 -4.837 9.939 1.00 96.44 83 THR A CA 1
ATOM 674 C C . THR A 1 83 ? -7.507 -4.628 9.840 1.00 96.44 83 THR A C 1
ATOM 676 O O . THR A 1 83 ? -7.018 -3.899 8.971 1.00 96.44 83 THR A O 1
ATOM 679 N N . PRO A 1 84 ? -6.706 -5.321 10.669 1.00 93.81 84 PRO A N 1
ATOM 680 C CA . PRO A 1 84 ? -5.250 -5.293 10.534 1.00 93.81 84 PRO A CA 1
ATOM 681 C C . PRO A 1 84 ? -4.743 -5.725 9.147 1.00 93.81 84 PRO A C 1
ATOM 683 O O . PRO A 1 84 ? -3.669 -5.293 8.730 1.00 93.81 84 PRO A O 1
ATOM 686 N N . ILE A 1 85 ? -5.505 -6.564 8.432 1.00 95.06 85 ILE A N 1
ATOM 687 C CA . ILE A 1 85 ? -5.160 -7.040 7.086 1.00 95.06 85 ILE A CA 1
ATOM 688 C C . ILE A 1 85 ? -5.247 -5.893 6.074 1.00 95.06 85 ILE A C 1
ATOM 690 O O . ILE A 1 85 ? -4.337 -5.744 5.262 1.00 95.06 85 ILE A O 1
ATOM 694 N N . ASP A 1 86 ? -6.273 -5.045 6.167 1.00 94.88 86 ASP A N 1
ATOM 695 C CA . ASP A 1 86 ? -6.458 -3.896 5.270 1.00 94.88 86 ASP A CA 1
ATOM 696 C C . ASP A 1 86 ? -5.296 -2.900 5.396 1.00 94.88 86 ASP A C 1
ATOM 698 O O . ASP A 1 86 ? -4.720 -2.453 4.401 1.00 94.88 86 ASP A O 1
ATOM 702 N N . LEU A 1 87 ? -4.886 -2.613 6.639 1.00 95.88 87 LEU A N 1
ATOM 703 C CA . LEU A 1 87 ? -3.739 -1.748 6.924 1.00 95.88 87 LEU A CA 1
ATOM 704 C C . LEU A 1 87 ? -2.431 -2.347 6.404 1.00 95.88 87 LEU A C 1
ATOM 706 O O . LEU A 1 87 ? -1.589 -1.623 5.872 1.00 95.88 87 LEU A O 1
ATOM 710 N N . LEU A 1 88 ? -2.241 -3.660 6.564 1.00 96.31 88 LEU A N 1
ATOM 711 C CA . LEU A 1 88 ? -1.040 -4.346 6.094 1.00 96.31 88 LEU A CA 1
ATOM 712 C C . LEU A 1 88 ? -0.949 -4.326 4.565 1.00 96.31 88 LEU A C 1
ATOM 714 O O . LEU A 1 88 ? 0.121 -4.047 4.020 1.00 96.31 88 LEU A O 1
ATOM 718 N N . LEU A 1 89 ? -2.066 -4.580 3.878 1.00 96.00 89 LEU A N 1
ATOM 719 C CA . LEU A 1 89 ? -2.129 -4.557 2.422 1.00 96.00 89 LEU A CA 1
ATOM 720 C C . LEU A 1 89 ? -1.747 -3.169 1.898 1.00 96.00 89 LEU A C 1
ATOM 722 O O . LEU A 1 89 ? -0.873 -3.047 1.042 1.00 96.00 89 LEU A O 1
ATOM 726 N N . LEU A 1 90 ? -2.342 -2.116 2.461 1.00 95.88 90 LEU A N 1
ATOM 727 C CA . LEU A 1 90 ? -2.097 -0.745 2.024 1.00 95.88 90 LEU A CA 1
ATOM 728 C C . LEU A 1 90 ? -0.666 -0.267 2.336 1.00 95.88 90 LEU A C 1
ATOM 730 O O . LEU A 1 90 ? -0.069 0.447 1.529 1.00 95.88 90 LEU A O 1
ATOM 734 N N . LYS A 1 91 ? -0.072 -0.714 3.453 1.00 95.81 91 LYS A N 1
ATOM 735 C CA . LYS A 1 91 ? 1.357 -0.495 3.751 1.00 95.81 91 LYS A CA 1
ATOM 736 C C . LYS A 1 91 ? 2.257 -1.135 2.693 1.00 95.81 91 LYS A C 1
ATOM 738 O O . LYS A 1 91 ? 3.133 -0.455 2.174 1.00 95.81 91 LYS A O 1
ATOM 743 N N . ASN A 1 92 ? 1.990 -2.383 2.305 1.00 95.81 92 ASN A N 1
ATOM 744 C CA . ASN A 1 92 ? 2.751 -3.074 1.259 1.00 95.81 92 ASN A CA 1
ATOM 745 C C . ASN A 1 92 ? 2.670 -2.341 -0.094 1.00 95.81 92 ASN A C 1
ATOM 747 O O . ASN A 1 92 ? 3.690 -2.143 -0.750 1.00 95.81 92 ASN A O 1
ATOM 751 N N . TRP A 1 93 ? 1.483 -1.867 -0.491 1.00 94.31 93 TRP A N 1
ATOM 752 C CA . TRP A 1 93 ? 1.326 -1.062 -1.711 1.00 94.31 93 TRP A CA 1
ATOM 753 C C . TRP A 1 93 ? 2.140 0.232 -1.670 1.00 94.31 93 TRP A C 1
ATOM 755 O O . TRP A 1 93 ? 2.838 0.540 -2.634 1.00 94.31 93 TRP A O 1
ATOM 765 N N . ARG A 1 94 ? 2.108 0.961 -0.548 1.00 94.88 94 ARG A N 1
ATOM 766 C CA . ARG A 1 94 ? 2.911 2.178 -0.361 1.00 94.88 94 ARG A CA 1
ATOM 767 C C . ARG A 1 94 ? 4.406 1.885 -0.444 1.00 94.88 94 ARG A C 1
ATOM 769 O O . ARG A 1 94 ? 5.134 2.644 -1.071 1.00 94.88 94 ARG A O 1
ATOM 776 N N . ASP A 1 95 ? 4.861 0.804 0.179 1.00 91.81 95 ASP A N 1
ATOM 777 C CA . ASP A 1 95 ? 6.283 0.464 0.232 1.00 91.81 95 ASP A CA 1
ATOM 778 C C . ASP A 1 95 ? 6.802 0.037 -1.153 1.00 91.81 95 ASP A C 1
ATOM 780 O O . ASP A 1 95 ? 7.887 0.452 -1.563 1.00 91.81 95 ASP A O 1
ATOM 784 N N . ARG A 1 96 ? 6.001 -0.689 -1.946 1.00 89.81 96 ARG A N 1
ATOM 785 C CA . ARG A 1 96 ? 6.297 -0.969 -3.366 1.00 89.81 96 ARG A CA 1
ATOM 786 C C . ARG A 1 96 ? 6.350 0.310 -4.193 1.00 89.81 96 ARG A C 1
ATOM 788 O O . ARG A 1 96 ? 7.316 0.534 -4.917 1.00 89.81 96 ARG A O 1
ATOM 795 N N . ALA A 1 97 ? 5.362 1.179 -3.992 1.00 88.44 97 ALA A N 1
ATOM 796 C CA . ALA A 1 97 ? 5.313 2.510 -4.574 1.00 88.44 97 ALA A CA 1
ATOM 797 C C . ALA A 1 97 ? 6.391 3.459 -4.029 1.00 88.44 97 ALA A C 1
ATOM 799 O O . ALA A 1 97 ? 6.398 4.602 -4.437 1.00 88.44 97 ALA A O 1
ATOM 800 N N . ALA A 1 98 ? 7.275 3.045 -3.120 1.00 86.19 98 ALA A N 1
ATOM 801 C CA . ALA A 1 98 ? 8.470 3.799 -2.736 1.00 86.19 98 ALA A CA 1
ATOM 802 C C . ALA A 1 98 ? 9.767 3.101 -3.186 1.00 86.19 98 ALA A C 1
ATOM 804 O O . ALA A 1 98 ? 10.802 3.751 -3.340 1.00 86.19 98 ALA A O 1
ATOM 805 N N . THR A 1 99 ? 9.717 1.777 -3.378 1.00 81.56 99 THR A N 1
ATOM 806 C CA . THR A 1 99 ? 10.868 0.930 -3.723 1.00 81.56 99 THR A CA 1
ATOM 807 C C . THR A 1 99 ? 11.185 0.954 -5.217 1.00 81.56 99 THR A C 1
ATOM 809 O O . THR A 1 99 ? 12.355 0.822 -5.570 1.00 81.56 99 THR A O 1
ATOM 812 N N . ASP A 1 100 ? 10.205 1.201 -6.094 1.00 61.25 100 ASP A N 1
ATOM 813 C CA . ASP A 1 100 ? 10.448 1.348 -7.546 1.00 61.25 100 ASP A CA 1
ATOM 814 C C . ASP A 1 100 ? 11.366 2.544 -7.882 1.00 61.25 100 ASP A C 1
ATOM 816 O O . ASP A 1 100 ? 11.937 2.651 -8.960 1.00 61.25 100 ASP A O 1
ATOM 820 N N . ARG A 1 101 ? 11.616 3.426 -6.909 1.00 54.72 101 ARG A N 1
ATOM 821 C CA . ARG A 1 101 ? 12.658 4.453 -7.002 1.00 54.72 101 ARG A CA 1
ATOM 822 C C . ARG A 1 101 ? 14.089 3.884 -7.035 1.00 54.72 101 ARG A C 1
ATOM 824 O O . ARG A 1 101 ? 14.994 4.574 -7.495 1.00 54.72 101 ARG A O 1
ATOM 831 N N . ASN A 1 102 ? 14.308 2.656 -6.554 1.00 47.91 102 ASN A N 1
ATOM 832 C CA . ASN A 1 102 ? 15.631 2.025 -6.445 1.00 47.91 102 ASN A CA 1
ATOM 833 C C . ASN A 1 102 ? 15.907 0.956 -7.521 1.00 47.91 102 ASN A C 1
ATOM 835 O O . ASN A 1 102 ? 17.064 0.578 -7.704 1.00 47.91 102 ASN A O 1
ATOM 839 N N . SER A 1 103 ? 14.893 0.478 -8.250 1.00 50.31 103 SER A N 1
ATOM 840 C CA . SER A 1 103 ? 15.042 -0.490 -9.355 1.00 50.31 103 SER A CA 1
ATOM 841 C C . SER A 1 103 ? 15.678 0.149 -10.600 1.00 50.31 103 SER A C 1
ATOM 843 O O . SER A 1 103 ? 16.488 -0.488 -11.273 1.00 50.31 103 SER A O 1
ATOM 845 N N . GLY A 1 104 ? 15.411 1.437 -10.851 1.00 45.56 104 GLY A N 1
ATOM 846 C CA . GLY A 1 104 ? 16.024 2.205 -11.944 1.00 45.56 104 GLY A CA 1
ATOM 847 C C . GLY A 1 104 ? 17.516 2.527 -11.759 1.00 45.56 104 GLY A C 1
ATOM 848 O O . GLY A 1 104 ? 18.206 2.805 -12.735 1.00 45.56 104 GLY A O 1
ATOM 849 N N . LEU A 1 105 ? 18.048 2.451 -10.531 1.00 46.53 105 LEU A N 1
ATOM 850 C CA . LEU A 1 105 ? 19.471 2.710 -10.256 1.00 46.53 105 LEU A CA 1
ATOM 851 C C . LEU A 1 105 ? 20.367 1.490 -10.512 1.00 46.53 105 LEU A C 1
ATOM 853 O O . LEU A 1 105 ? 21.560 1.649 -10.759 1.00 46.53 105 LEU A O 1
ATOM 857 N N . LEU A 1 106 ? 19.810 0.275 -10.488 1.00 46.09 106 LEU A N 1
ATOM 858 C CA . LEU A 1 106 ? 20.579 -0.955 -10.707 1.00 46.09 106 LEU A CA 1
ATOM 859 C C . LEU A 1 106 ? 20.689 -1.351 -12.187 1.00 46.09 106 LEU A C 1
ATOM 861 O O . LEU A 1 106 ? 21.558 -2.148 -12.527 1.00 46.09 106 LEU A O 1
ATOM 865 N N . GLN A 1 107 ? 19.884 -0.762 -13.079 1.00 45.69 107 GLN A N 1
ATOM 866 C CA . GLN A 1 107 ? 20.039 -0.963 -14.527 1.00 45.69 107 GLN A CA 1
ATOM 867 C C . GLN A 1 107 ? 21.163 -0.109 -15.144 1.00 45.69 107 GLN A C 1
ATOM 869 O O . GLN A 1 107 ? 21.635 -0.435 -16.227 1.00 45.69 107 GLN A O 1
ATOM 874 N N . GLN A 1 108 ? 21.646 0.939 -14.461 1.00 42.97 108 GLN A N 1
ATOM 875 C CA . GLN A 1 108 ? 22.727 1.800 -14.972 1.00 42.97 108 GLN A CA 1
ATOM 876 C C . GLN A 1 108 ? 24.142 1.432 -14.496 1.00 42.97 108 GLN A C 1
ATOM 878 O O . GLN A 1 108 ? 25.099 2.045 -14.954 1.00 42.97 108 GLN A O 1
ATOM 883 N N . ILE A 1 109 ? 24.310 0.444 -13.609 1.00 48.12 109 ILE A N 1
ATOM 884 C CA . ILE A 1 109 ? 25.638 0.076 -13.069 1.00 48.12 109 ILE A CA 1
ATOM 885 C C . ILE A 1 109 ? 26.225 -1.180 -13.746 1.00 48.12 109 ILE A C 1
ATOM 887 O O . ILE A 1 109 ? 27.361 -1.546 -13.476 1.00 48.12 109 ILE A O 1
ATOM 891 N N . ASN A 1 110 ? 25.510 -1.807 -14.687 1.00 42.03 110 ASN A N 1
ATOM 892 C CA . ASN A 1 110 ? 25.977 -3.020 -15.373 1.00 42.03 110 ASN A CA 1
ATOM 893 C C . ASN A 1 110 ? 26.113 -2.853 -16.895 1.00 42.03 110 ASN A C 1
ATOM 895 O O . ASN A 1 110 ? 25.672 -3.703 -17.668 1.00 42.03 110 ASN A O 1
ATOM 899 N N . VAL A 1 111 ? 26.744 -1.762 -17.331 1.00 45.50 111 VAL A N 1
ATOM 900 C CA . VAL A 1 111 ? 27.236 -1.636 -18.708 1.00 45.50 111 VAL A CA 1
ATOM 901 C C . VAL A 1 111 ? 28.673 -1.090 -18.682 1.00 45.50 111 VAL A C 1
ATOM 903 O O . VAL A 1 111 ? 28.885 0.055 -18.286 1.00 45.50 111 VAL A O 1
ATOM 906 N N . TYR A 1 112 ? 29.589 -1.946 -19.162 1.00 43.34 112 TYR A N 1
ATOM 907 C CA . TYR A 1 112 ? 31.059 -1.865 -19.317 1.00 43.34 112 TYR A CA 1
ATOM 908 C C . TYR A 1 112 ? 31.936 -2.326 -18.147 1.00 43.34 112 TYR A C 1
ATOM 910 O O . TYR A 1 112 ? 32.080 -1.594 -17.146 1.00 43.34 112 TYR A O 1
#

Organism: Araneus ventricosus (NCBI:txid182803)

Sequence (112 aa):
MALKGVKKFWKDIFKWLDVENQHPSFQILNDEEIIQALDPSSEINDADNEDQDFEDLRTISHTEGVQALTTALKYLEQRSDVTPIDLLLLKNWRDRAATDRNSGLLQQINVY

Radius of gyration: 22.82 Å; chains: 1; bounding box: 45×45×60 Å

Secondary structure (DSSP, 8-state):
-HHHHHHHHHHHHHHHHHHHHT-TT-----HHHHHHHT-TTSS-----------TT--PPPHHHHHHHHHHHHHHHHT-TT--HHHHHHHHHHHHHHHHHHHHHHHSSSS--